Protein AF-H0EKW2-F1 (afdb_monomer_lite)

Foldseek 3Di:
DDFLQPRVQVLLVVLVVCLVVVPVCNVVSLQLNLLLLQQLLPQLQRNQCRDWDADSNRNHTHRDDPPRDSGADDLRSHQRRNVVSLVVVLVVCCPVNVVSSVSSCQRHQLLCLCQLLHDQVSVCVSNVGGHDHPDDPLNSLLLSSLVSLCVNCVVVVPPPSVCCSVPVSNPVRPPDPDD

Organism: Glarea lozoyensis (strain ATCC 74030 / MF5533) (NCBI:txid1104152)

pLDDT: mean 88.97, std 13.11, range [36.84, 98.38]

Sequence (179 aa):
MANIGLDCGPLAAAWLTAWERRTEGWENSRKLLVHLLEGIASLPHGIANNAALFNPKTGEMRVCPPPTPDHAISHLSMLFSFPEIFTELLDYAKDDHASSVEAFKRKAWFPYMKAYNGTREVQVQEYGFEWDFTFPPDATWRQSHSTLTAIVAAQEKSEERGKAAIWHNHNSSPNKIGE

InterPro domains:
  IPR045793 PcRGLX/YetA-like [PTHR40081] (2-169)
  IPR048331 PcRGLX/YetA-like, C-terminal alpha/alpha toroid domain [PF21346] (2-170)

Radius of gyration: 16.64 Å; chains: 1; bounding box: 41×40×47 Å

Structure (mmCIF, N/CA/C/O backbone):
data_AF-H0EKW2-F1
#
_entry.id   AF-H0EKW2-F1
#
loop_
_atom_site.group_PDB
_atom_site.id
_atom_site.type_symbol
_atom_site.label_atom_id
_atom_site.label_alt_id
_atom_site.label_comp_id
_ato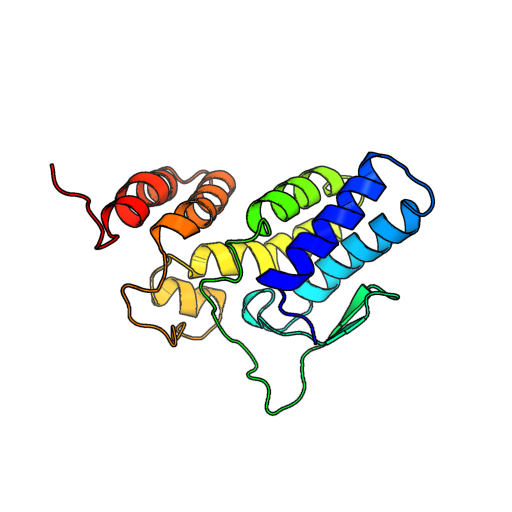m_site.label_asym_id
_atom_site.label_entity_id
_atom_site.label_seq_id
_atom_site.pdbx_PDB_ins_code
_atom_site.Cartn_x
_atom_site.Cartn_y
_atom_site.Cartn_z
_atom_site.occupancy
_atom_site.B_iso_or_equiv
_atom_site.auth_seq_id
_atom_site.auth_comp_id
_atom_site.auth_asym_id
_atom_site.auth_atom_id
_atom_site.pdbx_PDB_model_num
ATOM 1 N N . MET A 1 1 ? 9.014 -7.630 12.725 1.00 88.56 1 MET A N 1
ATOM 2 C CA . MET A 1 1 ? 9.202 -7.291 11.301 1.00 88.56 1 MET A CA 1
ATOM 3 C C . MET A 1 1 ? 8.009 -7.856 10.566 1.00 88.56 1 MET A C 1
ATOM 5 O O . MET A 1 1 ? 7.634 -8.973 10.889 1.00 88.56 1 MET A O 1
ATOM 9 N N . ALA A 1 2 ? 7.404 -7.076 9.682 1.00 91.69 2 ALA A N 1
ATOM 10 C CA . ALA A 1 2 ? 6.277 -7.487 8.859 1.00 91.69 2 ALA A CA 1
ATOM 11 C C . ALA A 1 2 ? 6.677 -7.374 7.386 1.00 91.69 2 ALA A C 1
ATOM 13 O O . ALA A 1 2 ? 7.357 -6.415 7.008 1.00 91.69 2 ALA A O 1
ATOM 14 N N . ASN A 1 3 ? 6.265 -8.342 6.577 1.00 93.56 3 ASN A N 1
ATOM 15 C CA . ASN A 1 3 ? 6.258 -8.226 5.133 1.00 93.56 3 ASN A CA 1
ATOM 16 C C . ASN A 1 3 ? 5.055 -7.370 4.714 1.00 93.56 3 ASN A C 1
ATOM 18 O O . ASN A 1 3 ? 3.915 -7.694 5.039 1.00 93.56 3 ASN A O 1
ATOM 22 N N . ILE A 1 4 ? 5.301 -6.280 3.990 1.00 93.62 4 ILE A N 1
ATOM 23 C CA . ILE A 1 4 ? 4.257 -5.315 3.629 1.00 93.62 4 ILE A CA 1
ATOM 24 C C . ILE A 1 4 ? 3.159 -5.993 2.806 1.00 93.62 4 ILE A C 1
ATOM 26 O O . ILE A 1 4 ? 1.983 -5.830 3.102 1.00 93.62 4 ILE A O 1
ATOM 30 N N . GLY A 1 5 ? 3.526 -6.787 1.806 1.00 88.88 5 GLY A N 1
ATOM 31 C CA . GLY A 1 5 ? 2.553 -7.451 0.946 1.00 88.88 5 GLY A CA 1
ATOM 32 C C . GLY A 1 5 ? 1.782 -8.569 1.646 1.00 88.88 5 GLY A C 1
ATOM 33 O O . GLY A 1 5 ? 0.554 -8.606 1.614 1.00 88.88 5 GLY A O 1
ATOM 34 N N . LEU A 1 6 ? 2.513 -9.473 2.299 1.00 90.31 6 LEU A N 1
ATOM 35 C CA . LEU A 1 6 ? 1.954 -10.704 2.864 1.00 90.31 6 LEU A CA 1
ATOM 36 C C . LEU A 1 6 ? 1.265 -10.505 4.213 1.00 90.31 6 LEU A C 1
ATOM 38 O O . LEU A 1 6 ? 0.243 -11.138 4.464 1.00 90.31 6 LEU A O 1
ATOM 42 N N . ASP A 1 7 ? 1.798 -9.635 5.072 1.00 92.69 7 ASP A N 1
ATOM 43 C CA . ASP A 1 7 ? 1.279 -9.476 6.431 1.00 92.69 7 ASP A CA 1
ATOM 44 C C . ASP A 1 7 ? 0.284 -8.313 6.521 1.00 92.69 7 ASP A C 1
ATOM 46 O O . ASP A 1 7 ? -0.727 -8.415 7.220 1.00 92.69 7 ASP A O 1
ATOM 50 N N . CYS A 1 8 ? 0.524 -7.200 5.813 1.00 93.44 8 CYS A N 1
ATOM 51 C CA . CYS A 1 8 ? -0.364 -6.039 5.920 1.00 93.44 8 CYS A CA 1
ATOM 52 C C . CYS A 1 8 ? -1.687 -6.219 5.163 1.00 93.44 8 CYS A C 1
ATOM 54 O O . CYS A 1 8 ? -2.672 -5.619 5.581 1.00 93.44 8 CYS A O 1
ATOM 56 N N . GLY A 1 9 ? -1.749 -7.053 4.118 1.00 93.25 9 GLY A N 1
ATOM 57 C CA . GLY A 1 9 ? -2.999 -7.376 3.411 1.00 93.25 9 GLY A CA 1
ATOM 58 C C . GLY A 1 9 ? -4.055 -8.003 4.335 1.00 93.25 9 GLY A C 1
ATOM 59 O O . GLY A 1 9 ? -5.118 -7.412 4.536 1.00 93.25 9 GLY A O 1
ATOM 60 N N . PRO A 1 10 ? -3.762 -9.148 4.981 1.00 92.94 10 PRO A N 1
ATOM 61 C CA . PRO A 1 10 ? -4.670 -9.778 5.942 1.00 92.94 10 PRO A CA 1
ATOM 62 C C . PRO A 1 10 ? -4.995 -8.905 7.163 1.00 92.94 10 PRO A C 1
ATOM 64 O O . PRO A 1 10 ? -6.138 -8.893 7.622 1.00 92.94 10 PRO A O 1
ATOM 67 N N . LEU A 1 11 ? -4.019 -8.146 7.683 1.00 94.56 11 LEU A N 1
ATOM 68 C CA . LEU A 1 11 ? -4.260 -7.199 8.779 1.00 94.56 11 LEU A CA 1
ATOM 69 C C . LEU A 1 11 ? -5.242 -6.100 8.365 1.00 94.56 11 LEU A C 1
ATOM 71 O O . LEU A 1 11 ? -6.187 -5.809 9.102 1.00 94.56 11 LEU A O 1
ATOM 75 N N . ALA A 1 12 ? -5.049 -5.528 7.174 1.00 96.06 12 ALA A N 1
ATOM 76 C CA . ALA A 1 12 ? -5.947 -4.522 6.636 1.00 96.06 12 ALA A CA 1
ATOM 77 C C . ALA A 1 12 ? -7.356 -5.090 6.433 1.00 96.06 12 ALA A C 1
ATOM 79 O O . ALA A 1 12 ? -8.325 -4.439 6.813 1.00 96.06 12 ALA A O 1
ATOM 80 N N . ALA A 1 13 ? -7.477 -6.326 5.940 1.00 96.50 13 ALA A N 1
ATOM 81 C CA . ALA A 1 13 ? -8.767 -6.982 5.737 1.00 96.50 13 ALA A CA 1
ATOM 82 C C . ALA A 1 13 ? -9.547 -7.125 7.052 1.00 96.50 13 ALA A C 1
ATOM 84 O O . ALA A 1 13 ? -10.732 -6.788 7.126 1.00 96.50 13 ALA A O 1
ATOM 85 N N . ALA A 1 14 ? -8.871 -7.578 8.113 1.00 96.06 14 ALA A N 1
ATOM 86 C CA . ALA A 1 14 ? -9.476 -7.743 9.430 1.00 96.06 14 ALA A CA 1
ATOM 87 C C . ALA A 1 14 ? -9.952 -6.404 10.015 1.00 96.06 14 ALA A C 1
ATOM 89 O O . ALA A 1 14 ? -11.080 -6.298 10.504 1.00 96.06 14 ALA A O 1
ATOM 90 N N . TRP A 1 15 ? -9.114 -5.366 9.944 1.00 97.38 15 TRP A N 1
ATOM 91 C CA . TRP A 1 15 ? -9.467 -4.045 10.462 1.00 97.38 15 TRP A CA 1
ATOM 92 C C . TRP A 1 15 ? -10.532 -3.337 9.628 1.00 97.38 15 TRP A C 1
ATOM 94 O O . TRP A 1 15 ? -11.373 -2.650 10.209 1.00 97.38 15 TRP A O 1
ATOM 104 N N . LEU A 1 16 ? -10.534 -3.522 8.305 1.00 98.00 16 LEU A N 1
ATOM 105 C CA . LEU A 1 16 ? -11.526 -2.920 7.413 1.00 98.00 16 LEU A CA 1
ATOM 106 C C . LEU A 1 16 ? -12.891 -3.546 7.675 1.00 98.00 16 LEU A C 1
ATOM 108 O O . LEU A 1 16 ? -13.851 -2.828 7.927 1.00 98.00 16 LEU A O 1
ATOM 112 N N . THR A 1 17 ? -12.939 -4.875 7.786 1.00 97.88 17 THR A N 1
ATOM 113 C CA . THR A 1 17 ? -14.158 -5.608 8.154 1.00 97.88 17 THR A CA 1
ATOM 114 C C . THR A 1 17 ? -14.727 -5.125 9.493 1.00 97.88 17 THR A C 1
ATOM 116 O O . THR A 1 17 ? -15.935 -4.916 9.626 1.00 97.88 17 THR A O 1
ATOM 119 N N . ALA A 1 18 ? -13.873 -4.942 10.508 1.00 98.12 18 ALA A N 1
ATOM 120 C CA . ALA A 1 18 ? -14.292 -4.425 11.812 1.00 98.12 18 ALA A CA 1
ATOM 121 C C . ALA A 1 18 ? -14.812 -2.984 11.712 1.00 98.12 18 ALA A C 1
ATOM 123 O O . ALA A 1 18 ? -15.832 -2.652 12.324 1.00 98.12 18 ALA A O 1
ATOM 124 N N . TRP A 1 19 ? -14.131 -2.143 10.923 1.00 98.19 19 TRP A N 1
ATOM 125 C CA . TRP A 1 19 ? -14.552 -0.777 10.648 1.00 98.19 19 TRP A CA 1
ATOM 126 C C . TRP A 1 19 ? -15.932 -0.767 9.993 1.00 98.19 19 TRP A C 1
ATOM 128 O O . TRP A 1 19 ? -16.861 -0.220 10.582 1.00 98.19 19 TRP A O 1
ATOM 138 N N . GLU A 1 20 ? -16.116 -1.425 8.854 1.00 98.00 20 GLU A N 1
ATOM 139 C CA . GLU A 1 20 ? -17.381 -1.488 8.113 1.00 98.00 20 GLU A CA 1
ATOM 140 C C . GLU A 1 20 ? -18.548 -1.989 8.963 1.00 98.00 20 GLU A C 1
ATOM 142 O O . GLU A 1 20 ? -19.609 -1.366 8.999 1.00 98.00 20 GLU A O 1
ATOM 147 N N . ARG A 1 21 ? -18.338 -3.079 9.711 1.00 98.19 21 ARG A N 1
ATOM 148 C CA . ARG A 1 21 ? -19.371 -3.693 10.560 1.00 98.19 21 ARG A CA 1
ATOM 149 C C . ARG A 1 21 ? -19.613 -2.951 11.872 1.00 98.19 21 ARG A C 1
ATOM 151 O O . ARG A 1 21 ? -20.515 -3.339 12.613 1.00 98.19 21 ARG A O 1
ATOM 158 N N . ARG A 1 22 ? -18.808 -1.927 12.175 1.00 97.69 22 ARG A N 1
ATOM 159 C CA . ARG A 1 22 ? -18.867 -1.142 13.416 1.00 97.69 22 ARG A CA 1
ATOM 160 C C . ARG A 1 22 ? -18.868 -2.035 14.667 1.00 97.69 22 ARG A C 1
ATOM 162 O O . ARG A 1 22 ? -19.596 -1.782 15.625 1.00 97.69 22 ARG A O 1
ATOM 169 N N . THR A 1 23 ? -18.060 -3.098 14.656 1.00 96.88 23 THR A N 1
ATOM 170 C CA . THR A 1 23 ? -17.923 -4.014 15.803 1.00 96.88 23 THR A CA 1
ATOM 171 C C . THR A 1 23 ? -17.261 -3.318 16.990 1.00 96.88 23 THR A C 1
ATOM 173 O O . THR A 1 23 ? -16.654 -2.260 16.843 1.00 96.88 23 THR A O 1
ATOM 176 N N . GLU A 1 24 ? -17.307 -3.908 18.183 1.00 97.56 24 GLU A N 1
ATOM 177 C CA . GLU A 1 24 ? -16.554 -3.373 19.323 1.00 97.56 24 GLU A CA 1
ATOM 178 C C . GLU A 1 24 ? -15.071 -3.142 18.951 1.00 97.56 24 GLU A C 1
ATOM 180 O O . GLU A 1 24 ? -14.435 -3.989 18.323 1.00 97.56 24 GLU A O 1
ATOM 185 N N . GLY A 1 25 ? -14.541 -1.953 19.263 1.00 96.50 25 GLY A N 1
ATOM 186 C CA . GLY A 1 25 ? -13.172 -1.557 18.904 1.00 96.50 25 GLY A CA 1
ATOM 187 C C . GLY A 1 25 ? -12.959 -1.109 17.447 1.00 96.50 25 GLY A C 1
ATOM 188 O O . GLY A 1 25 ? -11.809 -0.907 17.038 1.00 96.50 25 GLY A O 1
ATOM 189 N N . TRP A 1 26 ? -14.020 -0.915 16.654 1.00 97.94 26 TRP A N 1
ATOM 190 C CA . TRP A 1 26 ? -13.911 -0.498 15.248 1.00 97.94 26 TRP A CA 1
ATOM 191 C C . TRP A 1 26 ? -13.171 0.835 15.058 1.00 97.94 26 TRP A C 1
ATOM 193 O O . TRP A 1 26 ? -12.422 0.985 14.095 1.00 97.94 26 TRP A O 1
ATOM 203 N N . GLU A 1 27 ? -13.312 1.791 15.981 1.00 98.06 27 GLU A N 1
ATOM 204 C CA . GLU A 1 27 ? -12.629 3.091 15.894 1.00 98.06 27 GLU A CA 1
ATOM 205 C C . GLU A 1 27 ? -11.108 2.946 15.975 1.00 98.06 27 GLU A C 1
ATOM 207 O O . GLU A 1 27 ? -10.371 3.638 15.269 1.00 98.06 27 GLU A O 1
ATOM 212 N N . ASN A 1 28 ? -10.641 2.013 16.810 1.00 97.69 28 ASN A N 1
ATOM 213 C CA . ASN A 1 28 ? -9.229 1.674 16.897 1.00 97.69 28 ASN A CA 1
ATOM 214 C C . ASN A 1 28 ? -8.762 0.959 15.623 1.00 97.69 28 ASN A C 1
ATOM 216 O O . ASN A 1 28 ? -7.693 1.273 15.114 1.00 97.69 28 ASN A O 1
ATOM 220 N N . SER A 1 29 ? -9.581 0.062 15.065 1.00 97.88 29 SER A N 1
ATOM 221 C CA . SER A 1 29 ? -9.279 -0.616 13.793 1.00 97.88 29 SER A CA 1
ATOM 222 C C . SER A 1 29 ? -9.143 0.379 12.634 1.00 97.88 29 SER A C 1
ATOM 224 O O . SER A 1 29 ? -8.148 0.345 11.913 1.00 97.88 29 SER A O 1
ATOM 226 N N . ARG A 1 30 ? -10.066 1.346 12.522 1.00 97.81 30 ARG A N 1
ATOM 227 C CA . ARG A 1 30 ? -9.960 2.474 11.581 1.00 97.81 30 ARG A CA 1
ATOM 228 C C . ARG A 1 30 ? -8.658 3.245 11.780 1.00 97.81 30 ARG A C 1
ATOM 230 O O . ARG A 1 30 ? -7.946 3.511 10.820 1.00 97.81 30 ARG A O 1
ATOM 237 N N . LYS A 1 31 ? -8.340 3.617 13.024 1.00 97.94 31 LYS A N 1
ATOM 238 C CA . LYS A 1 31 ? -7.114 4.366 13.334 1.00 97.94 31 LYS A CA 1
ATOM 239 C C . LYS A 1 31 ? -5.863 3.601 12.888 1.00 97.94 31 LYS A C 1
ATOM 241 O O . LYS A 1 31 ? -4.985 4.192 12.268 1.00 97.94 31 LYS A O 1
ATOM 246 N N . LEU A 1 32 ? -5.795 2.300 13.173 1.00 98.00 32 LEU A N 1
ATOM 247 C CA . LEU A 1 32 ? -4.678 1.445 12.768 1.00 98.00 32 LEU A CA 1
ATOM 248 C C . LEU A 1 32 ? -4.562 1.325 11.243 1.00 98.00 32 LEU A C 1
ATOM 250 O O . LEU A 1 32 ? -3.448 1.364 10.730 1.00 98.00 32 LEU A O 1
ATOM 254 N N . LEU A 1 33 ? -5.682 1.249 10.519 1.00 97.31 33 LEU A N 1
ATOM 255 C CA . LEU A 1 33 ? -5.696 1.264 9.053 1.00 97.31 33 LEU A CA 1
ATOM 256 C C . LEU A 1 33 ? -5.160 2.565 8.462 1.00 97.31 33 LEU A C 1
ATOM 258 O O . LEU A 1 33 ? -4.333 2.534 7.556 1.00 97.31 33 LEU A O 1
ATOM 262 N N . VAL A 1 34 ? -5.604 3.711 8.977 1.00 97.88 34 VAL A N 1
ATOM 263 C CA . VAL A 1 34 ? -5.127 5.014 8.494 1.00 97.88 34 VAL A CA 1
ATOM 264 C C . VAL A 1 34 ? -3.632 5.170 8.780 1.00 97.88 34 VAL A C 1
ATOM 266 O O . VAL A 1 34 ? -2.875 5.538 7.885 1.00 97.88 34 VAL A O 1
ATOM 269 N N . HIS A 1 35 ? -3.179 4.785 9.977 1.00 97.81 35 HIS A N 1
ATOM 270 C CA . HIS A 1 35 ? -1.751 4.762 10.305 1.00 97.81 35 HIS A CA 1
ATOM 271 C C . HIS A 1 35 ? -0.956 3.791 9.424 1.00 97.81 35 HIS A C 1
ATOM 273 O O . HIS A 1 35 ? 0.192 4.073 9.099 1.00 97.81 35 HIS A O 1
ATOM 279 N N . LEU A 1 36 ? -1.542 2.663 9.014 1.00 97.44 36 LEU A N 1
ATOM 280 C CA . LEU A 1 36 ? -0.903 1.728 8.092 1.00 97.44 36 LEU A CA 1
ATOM 281 C C . LEU A 1 36 ? -0.672 2.378 6.719 1.00 97.44 36 LEU A C 1
ATOM 283 O O . LEU A 1 36 ? 0.430 2.273 6.181 1.00 97.44 36 LEU A O 1
ATOM 287 N N . LEU A 1 37 ? -1.667 3.095 6.180 1.00 98.12 37 LEU A N 1
ATOM 288 C CA . LEU A 1 37 ? -1.526 3.851 4.929 1.00 98.12 37 LEU A CA 1
ATOM 289 C C . LEU A 1 37 ? -0.422 4.910 5.038 1.00 98.12 37 LEU A C 1
ATOM 291 O O . LEU A 1 37 ? 0.461 4.986 4.183 1.00 98.12 37 LEU A O 1
ATOM 295 N N . GLU A 1 38 ? -0.442 5.703 6.107 1.00 98.06 38 GLU A N 1
ATOM 296 C CA . GLU A 1 38 ? 0.546 6.758 6.357 1.00 98.06 38 GLU A CA 1
ATOM 297 C C . GLU A 1 38 ? 1.951 6.189 6.569 1.00 98.06 38 GLU A C 1
ATOM 299 O O . GLU A 1 38 ? 2.925 6.705 6.021 1.00 98.06 38 GLU A O 1
ATOM 304 N N . GLY A 1 39 ? 2.044 5.091 7.317 1.00 97.69 39 GLY A N 1
ATOM 305 C CA . GLY A 1 39 ? 3.271 4.367 7.598 1.00 97.69 39 GLY A CA 1
ATOM 306 C C . GLY A 1 39 ? 3.923 3.855 6.323 1.00 97.69 39 GLY A C 1
ATOM 307 O O . GLY A 1 39 ? 5.077 4.195 6.064 1.00 97.69 39 GLY A O 1
ATOM 308 N N . ILE A 1 40 ? 3.178 3.134 5.477 1.00 97.50 40 ILE A N 1
ATOM 309 C CA . ILE A 1 40 ? 3.698 2.651 4.189 1.00 97.50 40 ILE A CA 1
ATOM 310 C C . ILE A 1 40 ? 4.090 3.841 3.299 1.00 97.50 40 ILE A C 1
ATOM 312 O O . ILE A 1 40 ? 5.162 3.829 2.705 1.00 97.50 40 ILE A O 1
ATOM 316 N N . ALA A 1 41 ? 3.284 4.906 3.249 1.00 97.69 41 ALA A N 1
ATOM 317 C CA . ALA A 1 41 ? 3.587 6.110 2.468 1.00 97.69 41 ALA A CA 1
ATOM 318 C C . ALA A 1 41 ? 4.812 6.900 2.975 1.00 97.69 41 ALA A C 1
ATOM 320 O O . ALA A 1 41 ? 5.327 7.762 2.256 1.00 97.69 41 ALA A O 1
ATOM 321 N N . SER A 1 42 ? 5.250 6.660 4.214 1.00 97.31 42 SER A N 1
ATOM 322 C CA . SER A 1 42 ? 6.431 7.293 4.811 1.00 97.31 42 SER A CA 1
ATOM 323 C C . SER A 1 42 ? 7.734 6.541 4.531 1.00 97.31 42 SER A C 1
ATOM 325 O O . SER A 1 42 ? 8.810 7.115 4.708 1.00 97.31 42 SER A O 1
ATOM 327 N N . LEU A 1 43 ? 7.654 5.282 4.088 1.00 97.06 43 LEU A N 1
ATOM 328 C CA . LEU A 1 43 ? 8.832 4.483 3.770 1.00 97.06 43 LEU A CA 1
ATOM 329 C C . LEU A 1 43 ? 9.538 5.016 2.506 1.00 97.06 43 LEU A C 1
ATOM 331 O O . LEU A 1 43 ? 8.854 5.451 1.576 1.00 97.06 43 LEU A O 1
ATOM 335 N N . PRO A 1 44 ? 10.883 4.942 2.420 1.00 95.50 44 PRO A N 1
ATOM 336 C CA . PRO A 1 44 ? 11.649 5.482 1.288 1.00 95.50 44 PRO A CA 1
ATOM 337 C C . PRO A 1 44 ? 11.221 4.970 -0.095 1.00 95.50 44 PRO A C 1
ATOM 339 O O . PRO A 1 44 ? 11.282 5.709 -1.074 1.00 95.50 44 PRO A O 1
ATOM 342 N N . HIS A 1 45 ? 10.770 3.719 -0.172 1.00 95.44 45 HIS A N 1
ATOM 343 C CA . HIS A 1 45 ? 10.330 3.037 -1.389 1.00 95.44 45 HIS A CA 1
ATOM 34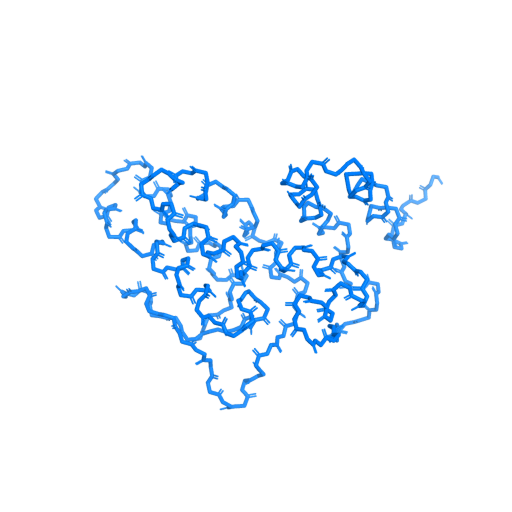4 C C . HIS A 1 45 ? 8.891 2.506 -1.256 1.00 95.44 45 HIS A C 1
ATOM 346 O O . HIS A 1 45 ? 8.461 1.643 -2.025 1.00 95.44 45 HIS A O 1
ATOM 352 N N . GLY A 1 46 ? 8.124 3.004 -0.280 1.00 95.69 46 GLY A N 1
ATOM 353 C CA . GLY A 1 46 ? 6.749 2.577 -0.038 1.00 95.69 46 GLY A CA 1
ATOM 354 C C . GLY A 1 46 ? 6.621 1.058 0.101 1.00 95.69 46 GLY A C 1
ATOM 355 O O . GLY A 1 46 ? 7.271 0.427 0.931 1.00 95.69 46 GLY A O 1
ATOM 356 N N . ILE A 1 47 ? 5.802 0.454 -0.760 1.00 95.44 47 ILE A N 1
ATOM 357 C CA . ILE A 1 47 ? 5.604 -1.001 -0.817 1.00 95.44 47 ILE A CA 1
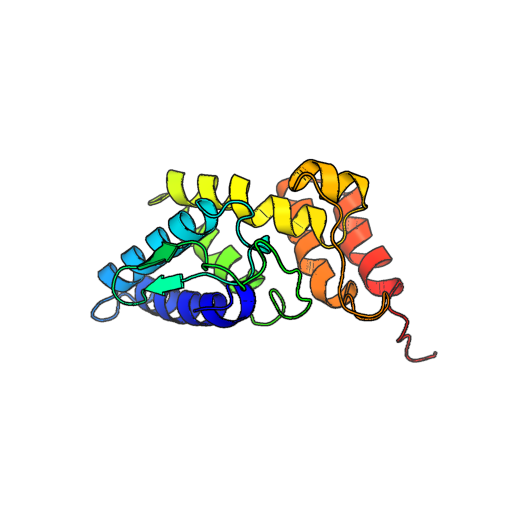ATOM 358 C C . ILE A 1 47 ? 6.899 -1.745 -1.191 1.00 95.44 47 ILE A C 1
ATOM 360 O O . ILE A 1 47 ? 7.137 -2.844 -0.691 1.00 95.44 47 ILE A O 1
ATOM 364 N N . ALA A 1 48 ? 7.763 -1.159 -2.029 1.00 94.19 48 ALA A N 1
ATOM 365 C CA . ALA A 1 48 ? 8.985 -1.809 -2.509 1.00 94.19 48 ALA A CA 1
ATOM 366 C C . ALA A 1 48 ? 10.049 -1.999 -1.415 1.00 94.19 48 ALA A C 1
ATOM 368 O O . ALA A 1 48 ? 10.956 -2.811 -1.597 1.00 94.19 48 ALA A O 1
ATOM 369 N N . ASN A 1 49 ? 9.910 -1.344 -0.251 1.00 94.00 49 ASN A N 1
ATOM 370 C CA . ASN A 1 49 ? 10.694 -1.697 0.937 1.00 94.00 49 ASN A CA 1
ATOM 371 C C . ASN A 1 49 ? 10.501 -3.168 1.331 1.00 94.00 49 ASN A C 1
ATOM 373 O O . ASN A 1 49 ? 11.436 -3.781 1.834 1.00 94.00 49 ASN A O 1
ATOM 377 N N . ASN A 1 50 ? 9.312 -3.735 1.070 1.00 93.12 50 ASN A N 1
ATOM 378 C CA . ASN A 1 50 ? 8.891 -5.123 1.300 1.00 93.12 50 ASN A CA 1
ATOM 379 C C . ASN A 1 50 ? 8.910 -5.609 2.753 1.00 93.12 50 ASN A C 1
ATOM 381 O O . ASN A 1 50 ? 7.999 -6.330 3.145 1.00 93.12 50 ASN A O 1
ATOM 385 N N . ALA A 1 51 ? 9.873 -5.192 3.565 1.00 93.88 51 ALA A N 1
ATOM 386 C CA . ALA A 1 51 ? 9.924 -5.418 4.996 1.00 93.88 51 ALA A CA 1
ATOM 387 C C . ALA A 1 51 ? 9.889 -4.083 5.748 1.00 93.88 51 ALA A C 1
ATOM 389 O O . ALA A 1 51 ? 10.548 -3.114 5.371 1.00 93.88 51 ALA A O 1
ATOM 390 N N . ALA A 1 52 ? 9.136 -4.050 6.845 1.00 96.25 52 ALA A N 1
ATOM 391 C CA . ALA A 1 52 ? 9.116 -2.925 7.768 1.00 96.25 52 ALA A CA 1
ATOM 392 C C . ALA A 1 52 ? 9.020 -3.399 9.225 1.00 96.25 52 ALA A C 1
ATOM 394 O O . ALA A 1 52 ? 8.510 -4.480 9.546 1.00 96.25 52 ALA A O 1
ATOM 395 N N . LEU A 1 53 ? 9.499 -2.573 10.151 1.00 96.69 53 LEU A N 1
ATOM 396 C CA . LEU A 1 53 ? 9.171 -2.716 11.562 1.00 96.69 53 LEU A CA 1
ATOM 397 C C . LEU A 1 53 ? 7.786 -2.119 11.783 1.00 96.69 53 LEU A C 1
ATOM 399 O O . LEU A 1 53 ? 7.618 -0.906 11.729 1.00 96.69 53 LEU A O 1
ATOM 403 N N . PHE A 1 54 ? 6.807 -2.983 12.029 1.00 96.25 54 PHE A N 1
ATOM 404 C CA . PHE A 1 54 ? 5.426 -2.591 12.261 1.00 96.25 54 PHE A CA 1
ATOM 405 C C . PHE A 1 54 ? 5.000 -2.918 13.693 1.00 96.25 54 PHE A C 1
ATOM 407 O O . PHE A 1 54 ? 5.189 -4.044 14.162 1.00 96.25 54 PHE A O 1
ATOM 414 N N . ASN A 1 55 ? 4.427 -1.935 14.386 1.00 95.19 55 ASN A N 1
ATOM 415 C CA . ASN A 1 55 ? 3.832 -2.111 15.704 1.00 95.19 55 ASN A CA 1
ATOM 416 C C . ASN A 1 55 ? 2.302 -2.220 15.571 1.00 95.19 55 ASN A C 1
ATOM 418 O O . ASN A 1 55 ? 1.633 -1.198 15.419 1.00 95.19 55 ASN A O 1
ATOM 422 N N . PRO A 1 56 ? 1.710 -3.422 15.701 1.00 89.69 56 PRO A N 1
ATOM 423 C CA . PRO A 1 56 ? 0.277 -3.623 15.480 1.00 89.69 56 PRO A CA 1
ATOM 424 C C . PRO A 1 56 ? -0.610 -2.994 16.562 1.00 89.69 56 PRO A C 1
ATOM 426 O O . PRO A 1 56 ? -1.818 -2.897 16.376 1.00 89.69 56 PRO A O 1
ATOM 429 N N . LYS A 1 57 ? -0.041 -2.566 17.700 1.00 91.19 57 LYS A N 1
ATOM 430 C CA . LYS A 1 57 ? -0.798 -1.875 18.755 1.00 91.19 57 LYS A CA 1
ATOM 431 C C . LYS A 1 57 ? -0.943 -0.382 18.483 1.00 91.19 57 LYS A C 1
ATOM 433 O O . LYS A 1 57 ? -1.940 0.207 18.883 1.00 91.19 57 LYS A O 1
ATOM 438 N N . THR A 1 58 ? 0.058 0.237 17.858 1.00 93.06 58 THR A N 1
ATOM 439 C CA . THR A 1 58 ? 0.089 1.691 17.622 1.00 93.06 58 THR A CA 1
ATOM 440 C C . THR A 1 58 ? -0.130 2.066 16.157 1.00 93.06 58 THR A C 1
ATOM 442 O O . THR A 1 58 ? -0.490 3.208 15.874 1.00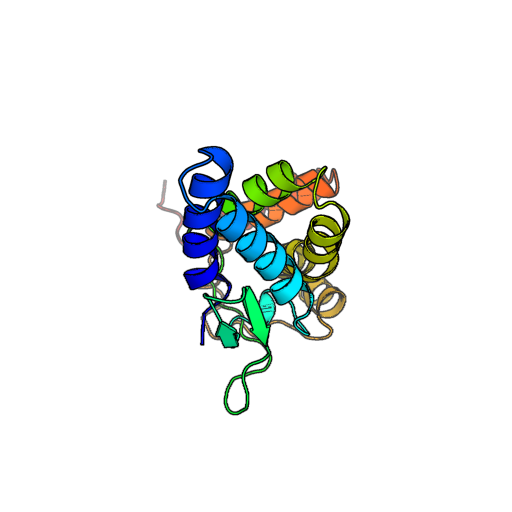 93.06 58 THR A O 1
ATOM 445 N N . GLY A 1 59 ? 0.075 1.127 15.232 1.00 92.56 59 GLY A N 1
ATOM 446 C CA . GLY A 1 59 ? 0.106 1.372 13.790 1.00 92.56 59 GLY A CA 1
ATOM 447 C C . GLY A 1 59 ? 1.424 1.989 13.314 1.00 92.56 59 GLY A C 1
ATOM 448 O O . GLY A 1 59 ? 1.554 2.325 12.144 1.00 92.56 59 GLY A O 1
ATOM 449 N N . GLU A 1 60 ? 2.404 2.155 14.205 1.00 95.06 60 GLU A N 1
ATOM 450 C CA . GLU A 1 60 ? 3.683 2.759 13.851 1.00 95.06 60 GLU A CA 1
ATOM 451 C C . GLU A 1 60 ? 4.475 1.850 12.907 1.00 95.06 60 GLU A C 1
ATOM 453 O O . GLU A 1 60 ? 4.657 0.659 13.179 1.00 95.06 60 GLU A O 1
ATOM 458 N N . MET A 1 61 ? 4.984 2.439 11.826 1.00 96.44 61 MET A N 1
ATOM 459 C CA . MET A 1 61 ? 5.817 1.767 10.840 1.00 96.44 61 MET A CA 1
ATOM 460 C C . MET A 1 61 ? 7.169 2.469 10.719 1.00 96.44 61 MET A C 1
ATOM 462 O O . MET A 1 61 ? 7.242 3.695 10.667 1.00 96.44 61 MET A O 1
ATOM 466 N N . ARG A 1 62 ? 8.249 1.687 10.687 1.00 96.44 62 ARG A N 1
ATOM 467 C CA . ARG A 1 62 ? 9.624 2.171 10.517 1.00 96.44 62 ARG A CA 1
ATOM 468 C C . ARG A 1 62 ? 10.392 1.271 9.557 1.00 96.44 62 ARG A C 1
ATOM 470 O O . ARG A 1 62 ? 10.072 0.091 9.412 1.00 96.44 62 ARG A O 1
ATOM 477 N N . VAL A 1 63 ? 11.444 1.817 8.957 1.00 96.62 63 VAL A N 1
ATOM 478 C CA . VAL A 1 63 ? 12.402 1.037 8.162 1.00 96.62 63 VAL A CA 1
ATOM 479 C C . VAL A 1 63 ? 13.085 -0.027 9.026 1.00 96.62 63 VAL A C 1
ATOM 481 O O . VAL A 1 63 ? 13.301 0.165 10.227 1.00 96.62 63 VAL A O 1
ATOM 484 N N . CYS A 1 64 ? 13.409 -1.168 8.424 1.00 95.06 64 CYS A N 1
ATOM 485 C CA . CYS A 1 64 ? 14.204 -2.193 9.088 1.00 95.06 64 CYS A CA 1
ATOM 486 C C . CYS A 1 64 ? 15.680 -1.770 9.152 1.00 95.06 64 CYS A C 1
ATOM 488 O O . CYS A 1 64 ? 16.186 -1.201 8.188 1.00 95.06 64 CYS A O 1
ATOM 490 N N . PRO A 1 65 ? 16.393 -2.043 10.259 1.00 92.94 65 PRO A N 1
ATOM 491 C CA . PRO A 1 65 ? 17.829 -1.814 10.312 1.00 92.94 65 PRO A CA 1
ATOM 492 C C . PRO A 1 65 ? 18.587 -2.851 9.459 1.00 92.94 65 PRO A C 1
ATOM 494 O O . PRO A 1 65 ? 18.056 -3.940 9.178 1.00 92.94 65 PRO A O 1
ATOM 497 N N . PRO A 1 66 ? 19.858 -2.567 9.113 1.00 91.06 66 PRO A N 1
ATOM 498 C CA . PRO A 1 66 ? 20.762 -3.558 8.537 1.00 91.06 66 PRO A CA 1
ATOM 499 C C . PRO A 1 66 ? 20.806 -4.843 9.388 1.00 91.06 66 PRO A C 1
ATOM 501 O O . PRO A 1 66 ? 20.717 -4.758 10.617 1.00 91.06 66 PRO A O 1
ATOM 504 N N . PRO A 1 67 ? 20.940 -6.037 8.780 1.00 92.19 67 PRO A N 1
ATOM 505 C CA . PRO A 1 67 ? 21.306 -6.300 7.383 1.00 92.19 67 PRO A CA 1
ATOM 506 C C . PRO A 1 67 ? 20.112 -6.391 6.412 1.00 92.19 67 PRO A C 1
ATOM 508 O O . PRO A 1 67 ? 20.267 -6.906 5.308 1.00 92.19 67 PRO A O 1
ATOM 511 N N . THR A 1 68 ? 18.918 -5.950 6.817 1.00 91.56 68 THR A N 1
ATOM 512 C CA . THR A 1 68 ? 17.736 -5.981 5.941 1.00 91.56 68 THR A CA 1
ATOM 513 C C . THR A 1 68 ? 17.963 -5.073 4.727 1.00 91.56 68 THR A C 1
ATOM 515 O O . THR A 1 68 ? 18.371 -3.930 4.935 1.00 91.56 68 THR A O 1
ATOM 518 N N . PRO A 1 69 ? 17.711 -5.536 3.488 1.00 90.25 69 PRO A N 1
ATOM 519 C CA . PRO A 1 69 ? 17.796 -4.683 2.306 1.00 90.25 69 PRO A CA 1
ATOM 520 C C . PRO A 1 69 ? 16.825 -3.502 2.386 1.00 90.25 69 PRO A C 1
ATOM 522 O O . PRO A 1 69 ? 15.710 -3.652 2.887 1.00 90.25 69 PRO A O 1
ATOM 525 N N . ASP A 1 70 ? 17.218 -2.355 1.830 1.00 90.31 70 ASP A N 1
ATOM 526 C CA . ASP A 1 70 ? 16.360 -1.163 1.786 1.00 90.31 70 ASP A CA 1
ATOM 527 C C . ASP A 1 70 ? 15.108 -1.382 0.920 1.00 90.31 70 ASP A C 1
ATOM 529 O O . ASP A 1 70 ? 14.053 -0.807 1.191 1.00 90.31 70 ASP A O 1
ATOM 533 N N . HIS A 1 71 ? 15.213 -2.237 -0.101 1.00 90.69 71 HIS A N 1
ATOM 534 C CA . HIS A 1 71 ? 14.121 -2.680 -0.961 1.00 90.69 71 HIS A CA 1
ATOM 535 C C . HIS A 1 71 ? 14.301 -4.152 -1.347 1.00 90.69 71 HIS A C 1
ATOM 537 O O . HIS A 1 71 ? 15.422 -4.652 -1.440 1.00 90.69 71 HIS A O 1
ATOM 543 N N . ALA A 1 72 ? 13.194 -4.850 -1.591 1.00 88.81 72 ALA A N 1
ATOM 544 C CA . ALA A 1 72 ? 13.219 -6.221 -2.093 1.00 88.81 72 ALA A CA 1
ATOM 545 C C . ALA A 1 72 ? 11.921 -6.531 -2.839 1.00 88.81 72 ALA A C 1
ATOM 547 O O . ALA A 1 72 ? 10.852 -6.593 -2.241 1.00 88.81 72 ALA A O 1
ATOM 548 N N . ILE A 1 73 ? 11.989 -6.756 -4.148 1.00 87.38 73 ILE A N 1
ATOM 549 C CA . ILE A 1 73 ? 10.786 -7.056 -4.926 1.00 87.38 73 ILE A CA 1
ATOM 550 C C . ILE A 1 73 ? 10.504 -8.554 -4.856 1.00 87.38 73 ILE A C 1
ATOM 552 O O . ILE A 1 73 ? 11.319 -9.375 -5.270 1.00 87.38 73 ILE A O 1
ATOM 556 N N . SER A 1 74 ? 9.334 -8.910 -4.331 1.00 83.94 74 SER A N 1
ATOM 557 C CA . SER A 1 74 ? 8.868 -10.293 -4.250 1.00 83.94 74 SER A CA 1
ATOM 558 C C . SER A 1 74 ? 7.582 -10.462 -5.046 1.00 83.94 74 SER A C 1
ATOM 560 O O . SER A 1 74 ? 6.638 -9.689 -4.884 1.00 83.94 74 SER A O 1
ATOM 562 N N . HIS A 1 75 ? 7.533 -11.518 -5.860 1.00 76.75 75 HIS A N 1
ATOM 563 C CA . HIS A 1 75 ? 6.350 -11.886 -6.637 1.00 76.75 75 HIS A CA 1
ATOM 564 C C . HIS A 1 75 ? 5.169 -12.312 -5.754 1.00 76.75 75 HIS A C 1
ATOM 566 O O . HIS A 1 75 ? 4.040 -12.352 -6.219 1.00 76.75 75 HIS A O 1
ATOM 572 N N . LEU A 1 76 ? 5.392 -12.618 -4.473 1.00 85.00 76 LEU A N 1
ATOM 573 C CA . LEU A 1 76 ? 4.315 -12.986 -3.551 1.00 85.00 76 LEU A CA 1
ATOM 574 C C . LEU A 1 76 ? 3.631 -11.768 -2.915 1.00 85.00 76 LEU A C 1
ATOM 576 O O . LEU A 1 76 ? 2.511 -11.892 -2.425 1.00 85.00 76 LEU A O 1
ATOM 580 N N . SER A 1 77 ? 4.261 -10.589 -2.936 1.00 76.06 77 SER A N 1
ATOM 581 C CA . SER A 1 77 ? 3.820 -9.423 -2.155 1.00 76.06 77 SER A CA 1
ATOM 582 C C . SER A 1 77 ? 2.493 -8.807 -2.619 1.00 76.06 77 SER A C 1
ATOM 584 O O . SER A 1 77 ? 1.958 -7.950 -1.926 1.00 76.06 77 SER A O 1
ATOM 586 N N . MET A 1 78 ? 1.934 -9.234 -3.754 1.00 86.81 78 MET A N 1
ATOM 587 C CA . MET A 1 78 ? 0.658 -8.722 -4.276 1.00 86.81 78 MET A CA 1
ATOM 588 C C . MET A 1 78 ? -0.374 -9.803 -4.587 1.00 86.81 78 MET A C 1
ATOM 590 O O . MET A 1 78 ? -1.408 -9.503 -5.171 1.00 86.81 78 MET A O 1
ATOM 594 N N . LEU A 1 79 ? -0.121 -11.055 -4.204 1.00 86.69 79 LEU A N 1
ATOM 595 C CA . LEU A 1 79 ? -0.979 -12.182 -4.590 1.00 86.69 79 LEU A CA 1
ATOM 596 C C . LEU A 1 79 ? -1.925 -12.659 -3.488 1.00 86.69 79 LEU A C 1
ATOM 598 O O . LEU A 1 79 ? -2.776 -13.507 -3.738 1.00 86.69 79 LEU A O 1
ATOM 602 N N . PHE A 1 80 ? -1.789 -12.123 -2.276 1.00 86.31 80 PHE A N 1
ATOM 603 C CA . PHE A 1 80 ? -2.580 -12.525 -1.113 1.00 86.31 80 PHE A CA 1
ATOM 604 C C . PHE A 1 80 ? -3.473 -11.376 -0.646 1.00 86.31 80 PHE A C 1
ATOM 606 O O . PHE A 1 80 ? -3.288 -10.812 0.431 1.00 86.31 80 PHE A O 1
ATOM 613 N N . SER A 1 81 ? -4.433 -11.018 -1.501 1.00 82.44 81 SER A N 1
ATOM 614 C CA . SER A 1 81 ? -5.511 -10.055 -1.233 1.00 82.44 81 SER A CA 1
ATOM 615 C C . SER A 1 81 ? -5.093 -8.593 -1.021 1.00 82.44 81 SER A C 1
ATOM 617 O O . SER A 1 81 ? -5.952 -7.746 -0.784 1.00 82.44 81 SER A O 1
ATOM 619 N N . PHE A 1 82 ? -3.797 -8.262 -1.069 1.00 92.94 82 PHE A N 1
ATOM 620 C CA . PHE A 1 82 ? -3.325 -6.887 -0.887 1.00 92.94 82 PHE A CA 1
ATOM 621 C C . PHE A 1 82 ? -3.958 -5.915 -1.901 1.00 92.94 82 PHE A C 1
ATOM 623 O O . PHE A 1 82 ? -4.539 -4.923 -1.455 1.00 92.94 82 PHE A O 1
ATOM 630 N N . PRO A 1 83 ? -3.911 -6.155 -3.232 1.00 93.69 83 PRO A N 1
ATOM 631 C CA . PRO A 1 83 ? -4.491 -5.217 -4.184 1.00 93.69 83 PRO A CA 1
ATOM 632 C C . PRO A 1 83 ? -6.012 -5.060 -4.030 1.00 93.69 83 PRO A C 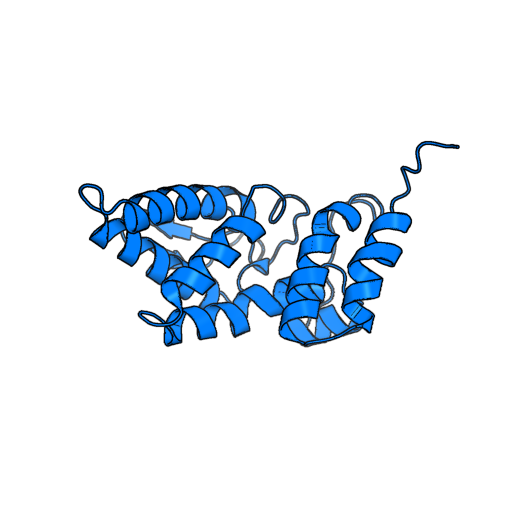1
ATOM 634 O O . PRO A 1 83 ? -6.527 -3.951 -4.162 1.00 93.69 83 PRO A O 1
ATOM 637 N N . GLU A 1 84 ? -6.728 -6.134 -3.709 1.00 93.81 84 GLU A N 1
ATOM 638 C CA . GLU A 1 84 ? -8.180 -6.136 -3.517 1.00 93.81 84 GLU A CA 1
ATOM 639 C C . GLU A 1 84 ? -8.574 -5.312 -2.284 1.00 93.81 84 GLU A C 1
ATOM 641 O O . GLU A 1 84 ? -9.295 -4.320 -2.396 1.00 93.81 84 GLU A O 1
ATOM 646 N N . ILE A 1 85 ? -8.019 -5.655 -1.119 1.00 96.44 85 ILE A N 1
ATOM 647 C CA . ILE A 1 85 ? -8.367 -5.029 0.163 1.00 96.44 85 ILE A CA 1
ATOM 648 C C . ILE A 1 85 ? -7.959 -3.560 0.199 1.00 96.44 85 ILE A C 1
ATOM 650 O O . ILE A 1 85 ? -8.698 -2.721 0.710 1.00 96.44 85 ILE A O 1
ATOM 654 N N . PHE A 1 86 ? -6.790 -3.217 -0.347 1.00 97.00 86 PHE A N 1
ATOM 655 C CA . PHE A 1 86 ? -6.373 -1.820 -0.390 1.00 97.00 86 PHE A CA 1
ATOM 656 C C . PHE A 1 86 ? -7.180 -1.017 -1.414 1.00 97.00 86 PHE A C 1
ATOM 658 O O . PHE A 1 86 ? -7.403 0.164 -1.183 1.00 97.00 86 PHE A O 1
ATOM 665 N N . THR A 1 87 ? -7.687 -1.619 -2.495 1.00 96.31 87 THR A N 1
ATOM 666 C CA . THR A 1 87 ? -8.617 -0.912 -3.396 1.00 96.31 87 THR A CA 1
ATOM 667 C C . THR A 1 87 ? -9.907 -0.539 -2.664 1.00 96.31 87 THR A C 1
ATOM 669 O O . THR A 1 87 ? -10.315 0.622 -2.718 1.00 96.31 87 THR A O 1
ATOM 672 N N . GLU A 1 88 ? -10.504 -1.480 -1.927 1.00 97.19 88 GLU A N 1
ATOM 673 C CA . GLU A 1 88 ? -11.706 -1.229 -1.119 1.00 97.19 88 GLU A CA 1
ATOM 674 C C . GLU A 1 88 ? -11.446 -0.204 -0.011 1.00 97.19 88 GLU A C 1
ATOM 676 O O . GLU A 1 88 ? -12.184 0.769 0.117 1.00 97.19 88 GLU A O 1
ATOM 681 N N . LEU A 1 89 ? -10.347 -0.353 0.735 1.00 97.81 89 LEU A N 1
ATOM 682 C CA . LEU A 1 89 ? -9.948 0.590 1.781 1.00 97.81 89 LEU A CA 1
ATOM 683 C C . LEU A 1 89 ? -9.788 2.015 1.242 1.00 97.81 89 LEU A C 1
ATOM 685 O O . LEU A 1 89 ? -10.248 2.968 1.872 1.00 97.81 89 LEU A O 1
ATOM 689 N N . LEU A 1 90 ? -9.107 2.174 0.103 1.00 97.69 90 LEU A N 1
ATOM 690 C CA . LEU A 1 90 ? -8.870 3.488 -0.489 1.00 97.69 90 LEU A CA 1
ATOM 691 C C . LEU A 1 90 ? -10.166 4.127 -0.985 1.00 97.69 90 LEU A C 1
ATOM 693 O O . LEU A 1 90 ? -10.252 5.351 -0.949 1.00 97.69 90 LEU A O 1
ATOM 697 N N . ASP A 1 91 ? -11.148 3.343 -1.435 1.00 97.44 91 ASP A N 1
ATOM 698 C CA . ASP A 1 91 ? -12.472 3.858 -1.790 1.00 97.44 91 ASP A CA 1
ATOM 699 C C . ASP A 1 91 ? -13.296 4.213 -0.544 1.00 97.44 91 ASP A C 1
ATOM 701 O O . ASP A 1 91 ? -13.854 5.306 -0.468 1.00 97.44 91 ASP A O 1
ATOM 705 N N . TYR A 1 92 ? -13.301 3.339 0.465 1.00 98.00 92 TYR A N 1
ATOM 706 C CA . TYR A 1 92 ? -14.061 3.514 1.703 1.00 98.00 92 TYR A CA 1
ATOM 707 C C . TYR A 1 92 ? -13.569 4.709 2.533 1.00 98.00 92 TYR A C 1
ATOM 709 O O . TYR A 1 92 ? -14.361 5.418 3.148 1.00 98.00 92 TYR A O 1
ATOM 717 N N . ALA A 1 93 ? -12.257 4.962 2.539 1.00 97.56 93 ALA A N 1
ATOM 718 C CA . ALA A 1 93 ? -11.633 6.023 3.327 1.00 97.56 93 ALA A CA 1
ATOM 719 C C . ALA A 1 93 ? -11.435 7.350 2.564 1.00 97.56 93 ALA A C 1
ATOM 721 O O . ALA A 1 93 ? -10.907 8.301 3.146 1.00 97.56 93 ALA A O 1
ATOM 722 N N . LYS A 1 94 ? -11.811 7.437 1.277 1.00 96.44 94 LYS A N 1
ATOM 723 C CA . LYS A 1 94 ? -11.452 8.576 0.403 1.00 96.44 94 LYS A CA 1
ATOM 724 C C . LYS A 1 94 ? -11.992 9.927 0.867 1.00 96.44 94 LYS A C 1
ATOM 726 O O . LYS A 1 94 ? -11.321 10.928 0.646 1.00 96.44 94 LYS A O 1
ATOM 731 N N . ASP A 1 95 ? -13.163 9.952 1.499 1.00 95.69 95 ASP A N 1
ATOM 732 C CA . ASP A 1 95 ? -13.818 11.197 1.911 1.00 95.69 95 ASP A CA 1
ATOM 733 C C . ASP A 1 95 ? -13.351 11.626 3.314 1.00 95.69 95 ASP A C 1
ATOM 735 O O . ASP A 1 95 ? -12.916 12.761 3.508 1.00 95.69 95 ASP A O 1
ATOM 739 N N . ASP A 1 96 ? -13.339 10.695 4.275 1.00 96.62 96 ASP A N 1
ATOM 740 C CA . ASP A 1 96 ? -12.979 10.968 5.677 1.00 96.62 96 ASP A CA 1
ATOM 741 C C . ASP A 1 96 ? -11.462 11.115 5.907 1.00 96.62 96 ASP A C 1
ATOM 743 O O . ASP A 1 96 ? -11.024 11.795 6.838 1.00 96.62 96 ASP A O 1
ATOM 747 N N . HIS A 1 97 ? -10.640 10.471 5.071 1.00 97.56 97 HIS A N 1
ATOM 748 C CA . HIS A 1 97 ? -9.181 10.401 5.217 1.00 97.56 97 HIS A CA 1
ATOM 749 C C . HIS A 1 97 ? -8.446 10.703 3.901 1.00 97.56 97 HIS A C 1
ATOM 751 O O . HIS A 1 97 ? -7.383 10.140 3.619 1.00 97.56 97 HIS A O 1
ATOM 757 N N . ALA A 1 98 ? -8.994 11.630 3.109 1.00 97.56 98 ALA A N 1
ATOM 758 C CA . ALA A 1 98 ? -8.508 11.996 1.777 1.00 97.56 98 ALA A CA 1
ATOM 759 C C . ALA A 1 98 ? -6.989 12.233 1.713 1.00 97.56 98 ALA A C 1
ATOM 761 O O . ALA A 1 98 ? -6.310 11.720 0.827 1.00 97.56 98 ALA A O 1
ATOM 762 N N . SER A 1 99 ? -6.420 12.971 2.673 1.00 97.88 99 SER A N 1
ATOM 763 C CA . SER A 1 99 ? -4.983 13.278 2.690 1.00 97.88 99 SER A CA 1
ATOM 764 C C . SER A 1 99 ? -4.107 12.031 2.794 1.00 97.88 99 SER A C 1
ATOM 766 O O . SER A 1 99 ? -3.086 11.934 2.112 1.00 97.88 99 SER A O 1
ATOM 768 N N . SER A 1 100 ? -4.503 11.080 3.638 1.00 98.12 100 SER A N 1
ATOM 769 C CA . SER A 1 100 ? -3.748 9.854 3.906 1.00 98.12 100 SER A CA 1
ATOM 770 C C . SER A 1 100 ? -3.885 8.883 2.730 1.00 98.12 100 SER A C 1
ATOM 772 O O . SER A 1 100 ? -2.889 8.317 2.277 1.00 98.12 100 SER A O 1
ATOM 774 N N . VAL A 1 101 ? -5.092 8.786 2.162 1.00 98.31 101 VAL A N 1
ATOM 775 C CA . VAL A 1 101 ? -5.386 8.036 0.931 1.00 98.31 101 VAL A CA 1
ATOM 776 C C . VAL A 1 101 ? -4.556 8.555 -0.245 1.00 98.31 101 VAL A C 1
ATOM 778 O O . VAL A 1 101 ? -3.867 7.775 -0.902 1.00 98.31 101 VAL A O 1
ATOM 781 N N . GLU A 1 102 ? -4.550 9.865 -0.496 1.00 97.81 102 GLU A N 1
ATOM 782 C CA . GLU A 1 102 ? -3.813 10.449 -1.622 1.00 97.81 102 GLU A CA 1
ATOM 783 C C . GLU A 1 102 ? -2.291 10.378 -1.426 1.00 97.81 102 GLU A C 1
ATOM 785 O O . GLU A 1 102 ? -1.545 10.113 -2.375 1.00 97.81 102 GLU A O 1
ATOM 790 N N . ALA A 1 103 ? -1.805 10.537 -0.189 1.00 97.81 103 ALA A N 1
ATOM 791 C CA . ALA A 1 103 ? -0.395 10.329 0.124 1.00 97.81 103 ALA A CA 1
ATOM 792 C C . ALA A 1 103 ? 0.041 8.884 -0.164 1.00 97.81 103 ALA A C 1
ATOM 794 O O . ALA A 1 103 ? 1.067 8.688 -0.821 1.00 97.81 103 ALA A O 1
ATOM 795 N N . PHE A 1 104 ? -0.741 7.892 0.268 1.00 98.38 104 PHE A N 1
ATOM 796 C CA . PHE A 1 104 ? -0.475 6.480 -0.004 1.00 98.38 104 PHE A CA 1
ATOM 797 C C . PHE A 1 104 ? -0.530 6.162 -1.499 1.00 98.38 104 PHE A C 1
ATOM 799 O O . PHE A 1 104 ? 0.414 5.576 -2.039 1.00 98.38 104 PHE A O 1
ATOM 806 N N . LYS A 1 105 ? -1.581 6.616 -2.194 1.00 97.75 105 LYS A N 1
ATOM 807 C CA . LYS A 1 105 ? -1.740 6.422 -3.640 1.00 97.75 105 LYS A CA 1
ATOM 808 C C . LYS A 1 105 ? -0.515 6.895 -4.417 1.00 97.75 105 LYS A C 1
ATOM 810 O O . LYS A 1 105 ? 0.037 6.156 -5.232 1.00 97.75 105 LYS A O 1
ATOM 815 N N . ARG A 1 106 ? -0.074 8.124 -4.134 1.00 97.00 106 ARG A N 1
ATOM 816 C CA . ARG A 1 106 ? 1.029 8.775 -4.847 1.00 97.00 106 ARG A CA 1
ATOM 817 C C . ARG A 1 106 ? 2.397 8.203 -4.494 1.00 97.00 106 ARG A C 1
ATOM 819 O O . ARG A 1 106 ? 3.241 8.119 -5.376 1.00 97.00 106 ARG A O 1
ATOM 826 N N . LYS A 1 107 ? 2.648 7.888 -3.220 1.00 96.75 107 LYS A N 1
ATOM 827 C CA . LYS A 1 107 ? 3.995 7.525 -2.742 1.00 96.75 107 LYS A CA 1
ATOM 828 C C . LYS A 1 107 ? 4.272 6.025 -2.731 1.00 96.75 107 LYS A C 1
ATOM 830 O O . LYS A 1 107 ? 5.432 5.638 -2.756 1.00 96.75 107 LYS A O 1
ATOM 835 N N . ALA A 1 108 ? 3.238 5.193 -2.656 1.00 96.75 108 ALA A N 1
ATOM 836 C CA . ALA A 1 108 ? 3.406 3.763 -2.425 1.00 96.75 108 ALA A CA 1
ATOM 837 C C . ALA A 1 108 ? 2.649 2.902 -3.440 1.00 96.75 108 ALA A C 1
ATOM 839 O O . ALA A 1 108 ? 3.230 1.980 -4.001 1.00 96.75 108 ALA A O 1
ATOM 840 N N . TRP A 1 109 ? 1.379 3.215 -3.699 1.00 96.75 109 TRP A N 1
ATOM 841 C CA . TRP A 1 109 ? 0.485 2.373 -4.496 1.00 96.75 109 TRP A CA 1
ATOM 842 C C . TRP A 1 109 ? 0.778 2.422 -6.000 1.00 96.75 109 TRP A C 1
ATOM 844 O O . TRP A 1 109 ? 1.231 1.440 -6.586 1.00 96.75 109 TRP A O 1
ATOM 854 N N . PHE A 1 110 ? 0.556 3.575 -6.638 1.00 96.38 110 PHE A N 1
ATOM 855 C CA . PHE A 1 110 ? 0.695 3.702 -8.087 1.00 96.38 110 PHE A CA 1
ATOM 856 C C . PHE A 1 110 ? 2.139 3.551 -8.579 1.00 96.38 110 PHE A C 1
ATOM 858 O O . PHE A 1 110 ? 2.304 2.908 -9.616 1.00 96.38 110 PHE A O 1
ATOM 865 N N . PRO A 1 111 ? 3.181 4.065 -7.887 1.00 96.00 111 PRO A N 1
ATOM 866 C CA . PRO A 1 111 ? 4.565 3.804 -8.285 1.00 96.00 111 PRO A CA 1
ATOM 867 C C . PRO A 1 111 ? 4.869 2.307 -8.379 1.00 96.00 111 PRO A C 1
ATOM 869 O O . PRO A 1 111 ? 5.378 1.846 -9.400 1.00 96.00 111 PRO A O 1
ATOM 872 N N . TYR A 1 112 ? 4.456 1.526 -7.375 1.00 95.38 112 TYR A N 1
ATOM 873 C CA . TYR A 1 112 ? 4.693 0.083 -7.347 1.00 95.38 112 TYR A CA 1
ATOM 874 C C . TYR A 1 112 ? 3.982 -0.626 -8.503 1.00 95.38 112 TYR A C 1
ATOM 876 O O . TYR A 1 112 ? 4.587 -1.412 -9.231 1.00 95.38 112 TYR A O 1
ATOM 884 N N . MET A 1 113 ? 2.700 -0.315 -8.717 1.00 94.81 113 MET A N 1
ATOM 885 C CA . MET A 1 113 ? 1.902 -0.945 -9.773 1.00 94.81 113 MET A CA 1
ATOM 886 C C . MET A 1 113 ? 2.374 -0.585 -11.184 1.00 94.81 113 MET A C 1
ATOM 888 O O . MET A 1 113 ? 2.327 -1.433 -12.076 1.00 94.81 113 MET A O 1
ATOM 892 N N . LYS A 1 114 ? 2.848 0.652 -11.389 1.00 93.75 114 LYS A N 1
ATOM 893 C CA . LYS A 1 114 ? 3.462 1.085 -12.652 1.00 93.75 114 LYS A CA 1
ATOM 894 C C . LYS A 1 114 ? 4.774 0.349 -12.913 1.00 93.75 114 LYS A C 1
ATOM 896 O O . LYS A 1 114 ? 5.004 -0.085 -14.039 1.00 93.75 114 LYS A O 1
ATOM 901 N N . ALA A 1 115 ? 5.611 0.201 -11.888 1.00 93.38 115 ALA A N 1
ATOM 902 C CA . ALA A 1 115 ? 6.940 -0.387 -12.011 1.00 93.38 115 ALA A CA 1
ATOM 903 C C . ALA A 1 115 ? 6.924 -1.917 -12.194 1.00 93.38 115 ALA A C 1
ATOM 905 O O . ALA A 1 115 ? 7.744 -2.432 -12.953 1.00 93.38 115 ALA A O 1
ATOM 906 N N . TYR A 1 116 ? 5.982 -2.641 -11.572 1.00 91.31 116 TYR A N 1
ATOM 907 C CA . TYR A 1 116 ? 6.009 -4.113 -11.521 1.00 91.31 116 TYR A CA 1
ATOM 908 C C . TYR A 1 116 ? 6.027 -4.788 -12.901 1.00 91.31 116 TYR A C 1
ATOM 910 O O . TYR A 1 116 ? 6.929 -5.566 -13.202 1.00 91.31 116 TYR A O 1
ATOM 918 N N . ASN A 1 117 ? 5.054 -4.464 -13.758 1.00 89.31 117 ASN A N 1
ATOM 919 C CA . ASN A 1 117 ? 5.009 -4.923 -15.156 1.00 89.31 117 ASN A CA 1
ATOM 920 C C . ASN A 1 117 ? 5.529 -3.851 -16.135 1.00 89.31 117 ASN A C 1
ATOM 922 O O . ASN A 1 117 ? 5.350 -3.976 -17.347 1.00 89.31 117 ASN A O 1
ATOM 926 N N . GLY A 1 118 ? 6.123 -2.776 -15.611 1.00 88.19 118 GLY A N 1
ATOM 927 C CA . GLY A 1 118 ? 6.695 -1.691 -16.398 1.00 88.19 118 GLY A CA 1
ATOM 928 C C . GLY A 1 118 ? 8.015 -2.080 -17.059 1.00 88.19 118 GLY A C 1
ATOM 929 O O . GLY A 1 118 ? 8.600 -3.130 -16.785 1.00 88.19 118 GLY A O 1
ATOM 930 N N . THR A 1 119 ? 8.499 -1.214 -17.947 1.00 89.00 119 THR A N 1
ATOM 931 C CA . THR A 1 119 ? 9.856 -1.336 -18.489 1.00 89.00 119 THR A CA 1
ATOM 932 C C . THR A 1 119 ? 10.890 -0.876 -17.456 1.00 89.00 119 THR A C 1
ATOM 934 O O . THR A 1 119 ? 10.539 -0.292 -16.426 1.00 89.00 119 THR A O 1
ATOM 937 N N . ARG A 1 120 ? 12.179 -1.102 -17.732 1.00 90.12 120 ARG A N 1
ATOM 938 C CA . ARG A 1 120 ? 13.272 -0.620 -16.869 1.00 90.12 120 ARG A CA 1
ATOM 939 C C . ARG A 1 120 ? 13.250 0.898 -16.725 1.00 90.12 120 ARG A C 1
ATOM 941 O O . ARG A 1 120 ? 13.468 1.415 -15.636 1.00 90.12 120 ARG A O 1
ATOM 948 N N . GLU A 1 121 ? 12.898 1.608 -17.793 1.00 92.94 121 GLU A N 1
ATOM 949 C CA . GLU A 1 121 ? 12.756 3.063 -17.786 1.00 92.94 121 GLU A CA 1
ATOM 950 C C . GLU A 1 121 ? 11.672 3.507 -16.798 1.00 92.94 121 GLU A C 1
ATOM 952 O O . GLU A 1 121 ? 11.888 4.452 -16.043 1.00 92.94 121 GLU A O 1
ATOM 957 N N . VAL A 1 122 ? 10.539 2.792 -16.737 1.00 92.88 122 VAL A N 1
ATOM 958 C CA . VAL A 1 122 ? 9.484 3.069 -15.749 1.00 92.88 122 VAL A CA 1
ATOM 959 C C . VAL A 1 122 ? 9.976 2.782 -14.329 1.00 92.88 122 VAL A C 1
ATOM 961 O O . VAL A 1 122 ? 9.731 3.580 -13.433 1.00 92.88 122 VAL A O 1
ATOM 964 N N . GLN A 1 123 ? 10.705 1.688 -14.102 1.00 93.94 123 GLN A N 1
ATOM 965 C CA . GLN A 1 123 ? 11.254 1.372 -12.774 1.00 93.94 123 GLN A CA 1
ATOM 966 C C . GLN A 1 123 ? 12.210 2.466 -12.283 1.00 93.94 123 GLN A C 1
ATOM 968 O O . GLN A 1 123 ? 12.051 2.968 -11.171 1.00 93.94 123 GLN A O 1
ATOM 973 N N . VAL A 1 124 ? 13.136 2.906 -13.138 1.00 94.75 124 VAL A N 1
ATOM 974 C CA . VAL A 1 124 ? 14.068 3.997 -12.826 1.00 94.75 124 VAL A CA 1
ATOM 975 C C . VAL A 1 124 ? 13.328 5.320 -12.625 1.00 94.75 124 VAL A C 1
ATOM 977 O O . VAL A 1 124 ? 13.680 6.076 -11.725 1.00 94.75 124 VAL A O 1
ATOM 980 N N . GLN A 1 125 ? 12.280 5.598 -13.402 1.00 95.75 125 GLN A N 1
ATOM 981 C CA . GLN A 1 125 ? 11.470 6.803 -13.225 1.00 95.75 125 GLN A CA 1
ATOM 982 C C . GLN A 1 125 ? 10.741 6.825 -11.873 1.00 95.75 125 GLN A C 1
ATOM 984 O O . GLN A 1 125 ? 10.680 7.872 -11.232 1.00 95.75 125 GLN A O 1
ATOM 989 N N . GLU A 1 126 ? 10.175 5.696 -11.446 1.00 94.88 126 GLU A N 1
ATOM 990 C CA . GLU A 1 126 ? 9.382 5.620 -10.214 1.00 94.88 126 GLU A CA 1
ATOM 991 C C . GLU A 1 126 ? 10.244 5.457 -8.950 1.00 94.88 126 GLU A C 1
ATOM 993 O O . GLU A 1 126 ? 9.868 5.958 -7.892 1.00 94.88 126 GLU A O 1
ATOM 998 N N . TYR A 1 127 ? 11.393 4.778 -9.046 1.00 94.12 127 TYR A N 1
ATOM 999 C CA . TYR A 1 127 ? 12.201 4.376 -7.885 1.00 94.12 127 TYR A CA 1
ATOM 1000 C C . TYR A 1 127 ? 13.660 4.844 -7.913 1.00 94.12 127 TYR A C 1
ATOM 1002 O O . TYR A 1 127 ? 14.333 4.790 -6.885 1.00 94.12 127 TYR A O 1
ATOM 1010 N N . GLY A 1 128 ? 14.165 5.319 -9.053 1.00 93.44 128 GLY A N 1
ATOM 1011 C CA . GLY A 1 128 ? 15.569 5.707 -9.223 1.00 93.44 128 GLY A CA 1
ATOM 1012 C C . GLY A 1 128 ? 16.532 4.534 -9.431 1.00 93.44 128 GLY A C 1
ATOM 1013 O O . GLY A 1 128 ? 17.738 4.753 -9.519 1.00 93.44 128 GLY A O 1
ATOM 1014 N N . PHE A 1 129 ? 16.026 3.302 -9.519 1.00 91.25 129 PHE A N 1
ATOM 1015 C CA . PHE A 1 129 ? 16.809 2.089 -9.752 1.00 91.25 129 PHE A CA 1
ATOM 1016 C C . PHE A 1 129 ? 16.008 1.051 -10.547 1.00 91.25 129 PHE A C 1
ATOM 1018 O O . PHE A 1 129 ? 14.776 1.057 -10.542 1.00 91.25 129 PHE A O 1
ATOM 1025 N N . GLU A 1 130 ? 16.718 0.154 -11.230 1.00 90.19 130 GLU A N 1
ATOM 1026 C CA . GLU A 1 130 ? 16.113 -1.008 -11.884 1.00 90.19 130 GLU A CA 1
ATOM 1027 C C . GLU A 1 130 ? 15.761 -2.074 -10.847 1.00 90.19 130 GLU A C 1
ATOM 1029 O O . GLU A 1 130 ? 16.493 -2.287 -9.879 1.00 90.19 130 GLU A O 1
ATOM 1034 N N . TRP A 1 131 ? 14.638 -2.758 -11.047 1.00 86.75 131 TRP A N 1
ATOM 1035 C CA . TRP A 1 131 ? 14.238 -3.835 -10.153 1.00 86.75 131 TRP A CA 1
ATOM 1036 C C . TRP A 1 131 ? 14.986 -5.114 -10.513 1.00 86.75 131 TRP A C 1
ATOM 1038 O O . TRP A 1 131 ? 14.751 -5.714 -11.564 1.00 86.75 131 TRP A O 1
ATOM 1048 N N . ASP A 1 132 ? 15.861 -5.544 -9.608 1.00 78.25 132 ASP A N 1
ATOM 1049 C CA . ASP A 1 132 ? 16.478 -6.860 -9.678 1.00 78.25 132 ASP A CA 1
ATOM 1050 C C . ASP A 1 132 ? 15.511 -7.900 -9.107 1.00 78.25 132 ASP A C 1
ATOM 1052 O O . ASP A 1 132 ? 15.346 -8.056 -7.891 1.00 78.25 132 ASP A O 1
ATOM 1056 N N . PHE A 1 133 ? 14.802 -8.585 -10.001 1.00 71.31 133 PHE A N 1
ATOM 1057 C CA . PHE A 1 133 ? 14.026 -9.747 -9.610 1.00 71.31 133 PHE A CA 1
ATOM 105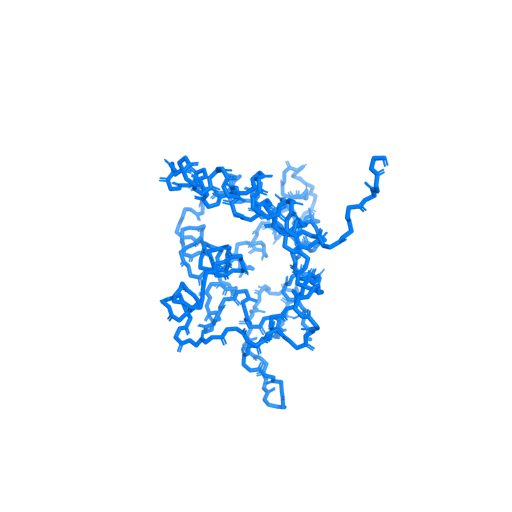8 C C . PHE A 1 133 ? 15.016 -10.869 -9.299 1.00 71.31 133 PHE A C 1
ATOM 1060 O O . PHE A 1 133 ? 15.592 -11.468 -10.199 1.00 71.31 133 PHE A O 1
ATOM 1067 N N . THR A 1 134 ? 15.159 -11.207 -8.019 1.00 61.31 134 THR A N 1
ATOM 1068 C CA . THR A 1 134 ? 16.022 -12.302 -7.528 1.00 61.31 134 THR A CA 1
ATOM 1069 C C . THR A 1 134 ? 15.566 -13.705 -7.962 1.00 61.31 134 THR A C 1
ATOM 1071 O O . THR A 1 134 ? 16.098 -14.714 -7.501 1.00 61.31 134 THR A O 1
ATOM 1074 N N . PHE A 1 135 ? 14.589 -13.786 -8.865 1.00 64.56 135 PHE A N 1
ATOM 1075 C CA . PHE A 1 135 ? 14.006 -15.009 -9.391 1.00 64.56 135 PHE A CA 1
ATOM 1076 C C . PHE A 1 135 ? 14.204 -15.070 -10.911 1.00 64.56 135 PHE A C 1
ATOM 1078 O O . PHE A 1 135 ? 14.360 -14.028 -11.551 1.00 64.56 135 PHE A O 1
ATOM 1085 N N . PRO A 1 136 ? 14.164 -16.272 -11.512 1.00 60.41 136 PRO A N 1
ATOM 1086 C CA . PRO A 1 136 ? 14.204 -16.432 -12.961 1.00 60.41 136 PRO A CA 1
ATOM 1087 C C . PRO A 1 136 ? 13.213 -15.485 -13.677 1.00 60.41 136 PRO A C 1
ATOM 1089 O O . PRO A 1 136 ? 12.136 -15.223 -13.134 1.00 60.41 136 PRO A O 1
ATOM 1092 N N . PRO A 1 137 ? 13.525 -14.955 -14.876 1.00 60.66 137 PRO A N 1
ATOM 1093 C CA . PRO A 1 137 ? 12.666 -13.990 -15.579 1.00 60.66 137 PRO A CA 1
ATOM 1094 C C . PRO A 1 137 ? 11.210 -14.459 -15.775 1.00 60.66 137 PRO A C 1
ATOM 1096 O O . PRO A 1 137 ? 10.273 -13.656 -15.771 1.00 60.66 137 PRO A O 1
ATOM 1099 N N . ASP A 1 138 ? 11.021 -15.768 -15.908 1.00 61.19 138 ASP A N 1
ATOM 1100 C CA . ASP A 1 138 ? 9.756 -16.496 -16.009 1.00 61.19 138 ASP A CA 1
ATOM 1101 C C . ASP A 1 138 ? 9.004 -16.644 -14.670 1.00 61.19 138 ASP A C 1
ATOM 1103 O O . ASP A 1 138 ? 7.789 -16.832 -14.660 1.00 61.19 138 ASP A O 1
ATOM 1107 N N . ALA A 1 139 ? 9.679 -16.455 -13.536 1.00 64.00 139 ALA A N 1
ATOM 1108 C CA . ALA A 1 139 ? 9.112 -16.482 -12.186 1.00 64.00 139 ALA A CA 1
ATOM 1109 C C . ALA A 1 139 ? 8.679 -15.091 -11.671 1.00 64.00 139 ALA A C 1
ATOM 1111 O O . ALA A 1 139 ? 8.452 -14.902 -10.479 1.00 64.00 139 ALA A O 1
ATOM 1112 N N . THR A 1 140 ? 8.497 -14.118 -12.568 1.00 72.06 140 THR A N 1
ATOM 1113 C CA . THR A 1 140 ? 7.971 -12.779 -12.232 1.00 72.06 140 THR A CA 1
ATOM 1114 C C . THR A 1 140 ? 6.441 -12.734 -12.098 1.00 72.06 140 THR A C 1
ATOM 1116 O O . THR A 1 140 ? 5.892 -11.757 -11.590 1.00 72.06 140 THR A O 1
ATOM 1119 N N . TRP A 1 141 ? 5.739 -13.793 -12.528 1.00 81.00 141 TRP A N 1
ATOM 1120 C CA . TRP A 1 141 ? 4.280 -13.965 -12.400 1.00 81.00 141 TRP A CA 1
ATOM 1121 C C . TRP A 1 141 ? 3.487 -12.787 -12.991 1.00 81.00 141 TRP A C 1
ATOM 1123 O O . TRP A 1 141 ? 2.506 -12.311 -12.414 1.00 81.00 141 TRP A O 1
ATOM 1133 N N . ARG A 1 142 ? 3.918 -12.298 -14.162 1.00 82.88 142 ARG A N 1
ATOM 1134 C CA . ARG A 1 142 ? 3.343 -11.110 -14.824 1.00 82.88 142 ARG A CA 1
ATOM 1135 C C . ARG A 1 142 ? 1.839 -11.214 -15.051 1.00 82.88 142 ARG A C 1
ATOM 1137 O O . ARG A 1 142 ? 1.131 -10.231 -14.844 1.00 82.88 142 ARG A O 1
ATOM 1144 N N . GLN A 1 143 ? 1.350 -12.400 -15.416 1.00 84.25 143 GLN A N 1
ATOM 1145 C CA . GLN A 1 143 ? -0.079 -12.670 -15.585 1.00 84.25 143 GLN A CA 1
ATOM 1146 C C . GLN A 1 143 ? -0.852 -12.470 -14.286 1.00 84.25 143 GLN A C 1
ATOM 1148 O O . GLN A 1 143 ? -1.865 -11.774 -14.290 1.00 84.25 143 GLN A O 1
ATOM 1153 N N . SER A 1 144 ? -0.359 -13.006 -13.170 1.00 85.12 144 SER A N 1
ATOM 1154 C CA . SER A 1 144 ? -0.984 -12.821 -11.857 1.00 85.12 144 SER A CA 1
ATOM 1155 C C . SER A 1 144 ? -0.973 -11.352 -11.420 1.00 85.12 144 SER A C 1
ATOM 1157 O O . SER A 1 144 ? -1.897 -10.901 -10.758 1.00 85.12 144 SER A O 1
ATOM 1159 N N . HIS A 1 145 ? 0.016 -10.576 -11.868 1.00 89.06 145 HIS A N 1
ATOM 1160 C CA . HIS A 1 145 ? 0.117 -9.138 -11.599 1.00 89.06 145 HIS A CA 1
ATOM 1161 C C . HIS A 1 145 ? -0.547 -8.257 -12.672 1.00 89.06 145 HIS A C 1
ATOM 1163 O O . HIS A 1 145 ? -0.445 -7.030 -12.615 1.00 89.06 145 HIS A O 1
ATOM 1169 N N . SER A 1 146 ? -1.254 -8.838 -13.650 1.00 90.00 146 SER A N 1
ATOM 1170 C CA . SER A 1 146 ? -1.977 -8.069 -14.677 1.00 90.00 146 SER A CA 1
ATOM 1171 C C . SER A 1 146 ? -3.040 -7.143 -14.078 1.00 90.00 146 SER A C 1
ATOM 1173 O O . SER A 1 146 ? -3.224 -6.031 -14.576 1.00 90.00 146 SER A O 1
ATOM 1175 N N . THR A 1 147 ? -3.654 -7.539 -12.959 1.00 90.38 147 THR A N 1
ATOM 1176 C CA . THR A 1 147 ? -4.592 -6.715 -12.184 1.00 90.38 147 THR A CA 1
ATOM 1177 C C . THR A 1 147 ? -3.965 -5.391 -11.746 1.00 90.38 147 THR A C 1
ATOM 1179 O O . THR A 1 147 ? -4.616 -4.354 -11.834 1.00 90.38 147 THR A O 1
ATOM 1182 N N . LEU A 1 148 ? -2.680 -5.376 -11.370 1.00 92.75 148 LEU A N 1
ATOM 1183 C CA . LEU A 1 148 ? -1.981 -4.138 -10.999 1.00 92.75 148 LEU A CA 1
ATOM 1184 C C . LEU A 1 148 ? -1.905 -3.169 -12.183 1.00 92.75 148 LEU A C 1
ATOM 1186 O O . LEU A 1 148 ? -2.158 -1.972 -12.051 1.00 92.75 148 LEU A O 1
ATOM 1190 N N . THR A 1 149 ? -1.608 -3.703 -13.368 1.00 92.25 149 THR A N 1
ATOM 1191 C CA . THR A 1 149 ? -1.598 -2.930 -14.615 1.00 92.25 149 THR A CA 1
ATOM 1192 C C . THR A 1 149 ? -2.993 -2.408 -14.956 1.00 92.25 149 THR A C 1
ATOM 1194 O O . THR A 1 149 ? -3.119 -1.267 -15.396 1.00 92.25 149 THR A O 1
ATOM 1197 N N . ALA A 1 150 ? -4.042 -3.199 -14.714 1.00 92.38 150 ALA A N 1
ATOM 1198 C CA . ALA A 1 150 ? -5.426 -2.783 -14.926 1.00 92.38 150 ALA A CA 1
ATOM 1199 C C . ALA A 1 150 ? -5.855 -1.653 -13.970 1.00 92.38 150 ALA A C 1
ATOM 1201 O O . ALA A 1 150 ? -6.493 -0.699 -14.415 1.00 92.38 150 ALA A O 1
ATOM 1202 N N . ILE A 1 151 ? -5.455 -1.706 -12.693 1.00 92.75 151 ILE A N 1
ATOM 1203 C CA . ILE A 1 151 ? -5.716 -0.637 -11.712 1.00 92.75 151 ILE A CA 1
ATOM 1204 C C . ILE A 1 151 ? -5.088 0.684 -12.177 1.00 92.75 151 ILE A C 1
ATOM 1206 O O . ILE A 1 151 ? -5.754 1.720 -12.193 1.00 92.75 151 ILE A O 1
ATOM 1210 N N . VAL A 1 152 ? -3.827 0.652 -12.619 1.00 94.31 152 VAL A N 1
ATOM 1211 C CA . VAL A 1 152 ? -3.149 1.838 -13.173 1.00 94.31 152 VAL A CA 1
ATOM 1212 C C . VAL A 1 152 ? -3.847 2.329 -14.441 1.00 94.31 152 VAL A C 1
ATOM 1214 O O . VAL A 1 152 ? -4.077 3.527 -14.586 1.00 94.31 152 VAL A O 1
ATOM 1217 N N . ALA A 1 153 ? -4.224 1.422 -15.346 1.00 94.38 153 ALA A N 1
ATOM 1218 C CA . ALA A 1 153 ? -4.927 1.776 -16.576 1.00 94.38 153 ALA A CA 1
ATOM 1219 C C . ALA A 1 153 ? -6.252 2.499 -16.297 1.00 94.38 153 ALA A C 1
ATOM 1221 O O . ALA A 1 153 ? -6.547 3.503 -16.946 1.00 94.38 153 ALA A O 1
ATOM 1222 N N . ALA A 1 154 ? -7.024 2.026 -15.314 1.00 93.19 154 ALA A N 1
ATOM 1223 C CA . ALA A 1 154 ? -8.272 2.653 -14.895 1.00 93.19 154 ALA A CA 1
ATOM 1224 C C . ALA A 1 154 ? -8.037 4.052 -14.302 1.00 93.19 154 ALA A C 1
ATOM 1226 O O . ALA A 1 154 ? -8.734 4.997 -14.671 1.00 93.19 154 ALA A O 1
ATOM 1227 N N . GLN A 1 155 ? -7.020 4.202 -13.446 1.00 92.25 155 GLN A N 1
ATOM 1228 C CA . GLN A 1 155 ? -6.648 5.491 -12.857 1.00 92.25 155 GLN A CA 1
ATOM 1229 C C . GLN A 1 155 ? -6.222 6.515 -13.921 1.00 92.25 155 GLN A C 1
ATOM 1231 O O . GLN A 1 155 ? -6.648 7.668 -13.884 1.00 92.25 155 GLN A O 1
ATOM 1236 N N . GLU A 1 156 ? -5.372 6.105 -14.863 1.00 93.12 156 GLU A N 1
ATOM 1237 C CA . GLU A 1 156 ? -4.832 6.973 -15.919 1.00 93.12 156 GLU A CA 1
ATOM 1238 C C . GLU A 1 156 ? -5.795 7.141 -17.105 1.00 93.12 156 GLU A C 1
ATOM 1240 O O . GLU A 1 156 ? -5.521 7.929 -18.008 1.00 93.12 156 GLU A O 1
ATOM 1245 N N . LYS A 1 157 ? -6.915 6.402 -17.124 1.00 94.19 157 LYS A N 1
ATOM 1246 C CA . LYS A 1 157 ? -7.822 6.276 -18.278 1.00 94.19 157 LYS A CA 1
ATOM 1247 C C . LYS A 1 157 ? -7.072 5.878 -19.561 1.00 94.19 157 LYS A C 1
ATOM 1249 O O . LYS A 1 157 ? -7.368 6.373 -20.647 1.00 94.19 157 LYS A O 1
ATOM 1254 N N . SER A 1 158 ? -6.089 4.983 -19.432 1.00 93.06 158 SER A N 1
ATOM 1255 C CA . SER A 1 158 ? -5.213 4.548 -20.524 1.00 93.06 158 SER A CA 1
ATOM 1256 C C . SER A 1 158 ? -5.711 3.252 -21.164 1.00 93.06 158 SER A C 1
ATOM 1258 O O . SER A 1 158 ? -5.574 2.163 -20.602 1.00 93.06 158 SER A O 1
ATOM 1260 N N . GLU A 1 159 ? -6.250 3.355 -22.380 1.00 90.44 159 GLU A N 1
ATOM 1261 C CA . GLU A 1 159 ? -6.664 2.187 -23.168 1.00 90.44 159 GLU A CA 1
ATOM 1262 C C . GLU A 1 159 ? -5.469 1.284 -23.521 1.00 90.44 159 GLU A C 1
ATOM 1264 O O . GLU A 1 159 ? -5.583 0.058 -23.505 1.00 90.44 159 GLU A O 1
ATOM 1269 N N . GLU A 1 160 ? -4.304 1.877 -23.792 1.00 90.06 160 GLU A N 1
ATOM 1270 C CA . GLU A 1 160 ? -3.069 1.151 -24.101 1.00 90.06 160 GLU A CA 1
ATOM 1271 C C . GLU A 1 160 ? -2.644 0.248 -22.937 1.00 90.06 160 GLU A C 1
ATOM 1273 O O . GLU A 1 160 ? -2.441 -0.957 -23.124 1.00 90.06 160 GLU A O 1
ATOM 1278 N N . ARG A 1 161 ? -2.585 0.793 -21.712 1.00 86.88 161 ARG A N 1
ATOM 1279 C CA . ARG A 1 161 ? -2.280 -0.009 -20.517 1.00 86.88 161 ARG A CA 1
ATOM 1280 C C . ARG A 1 161 ? -3.367 -1.045 -20.239 1.00 86.88 161 ARG A C 1
ATOM 1282 O O . ARG A 1 161 ? -3.043 -2.156 -19.825 1.00 86.88 161 ARG A O 1
ATOM 1289 N N . GLY A 1 162 ? -4.631 -0.721 -20.519 1.00 86.31 162 GLY A N 1
ATOM 1290 C CA . GLY A 1 162 ? -5.741 -1.670 -20.425 1.00 86.31 162 GLY A CA 1
ATOM 1291 C C . GLY A 1 162 ? -5.544 -2.883 -21.340 1.00 86.31 162 GLY A C 1
ATOM 1292 O O . GLY A 1 162 ? -5.655 -4.026 -20.897 1.00 86.31 162 GLY A O 1
ATOM 1293 N N . LYS A 1 163 ? -5.148 -2.657 -22.599 1.00 87.31 163 LYS A N 1
ATOM 1294 C CA . LYS A 1 163 ? -4.802 -3.735 -23.542 1.00 87.31 163 LYS A CA 1
ATOM 1295 C C . LYS A 1 163 ? -3.583 -4.530 -23.075 1.00 87.31 163 LYS A C 1
ATOM 1297 O O . LYS A 1 163 ? -3.594 -5.755 -23.172 1.00 87.31 163 LYS A O 1
ATOM 1302 N N . ALA A 1 164 ? -2.557 -3.868 -22.539 1.00 82.38 164 ALA A N 1
ATOM 1303 C CA . ALA A 1 164 ? -1.372 -4.545 -22.015 1.00 82.38 164 ALA A CA 1
ATOM 1304 C C . ALA A 1 164 ? -1.687 -5.466 -20.822 1.00 82.38 164 ALA A C 1
ATOM 1306 O O . ALA A 1 164 ? -1.141 -6.570 -20.756 1.00 82.38 164 ALA A O 1
ATOM 1307 N N . ALA A 1 165 ? -2.598 -5.060 -19.931 1.00 81.19 165 ALA A N 1
ATOM 1308 C CA . ALA A 1 165 ? -3.057 -5.896 -18.823 1.00 81.19 165 ALA A CA 1
ATOM 1309 C C . ALA A 1 165 ? -3.697 -7.206 -19.320 1.00 81.19 165 ALA A C 1
ATOM 1311 O O . ALA A 1 165 ? -3.381 -8.275 -18.803 1.00 81.19 165 ALA A O 1
ATOM 1312 N N . ILE A 1 166 ? -4.535 -7.134 -20.358 1.00 72.50 166 ILE A N 1
ATOM 1313 C CA . ILE A 1 166 ? -5.274 -8.291 -20.890 1.00 72.50 166 ILE A CA 1
ATOM 1314 C C . ILE A 1 166 ? -4.396 -9.180 -21.773 1.00 72.50 166 ILE A C 1
ATOM 1316 O O . ILE A 1 166 ? -4.446 -10.397 -21.659 1.00 72.50 166 ILE A O 1
ATOM 1320 N N . TRP A 1 167 ? -3.611 -8.598 -22.679 1.00 64.69 167 TRP A N 1
ATOM 1321 C CA . TRP A 1 167 ? -2.993 -9.359 -23.768 1.00 64.69 167 TRP A CA 1
ATOM 1322 C C . TRP A 1 167 ? -1.512 -9.628 -23.544 1.00 64.69 167 TRP A C 1
ATOM 1324 O O . TRP A 1 167 ? -1.063 -10.756 -23.724 1.00 64.69 167 TRP A O 1
ATOM 1334 N N . HIS A 1 168 ? -0.742 -8.623 -23.125 1.00 65.25 168 HIS A N 1
ATOM 1335 C CA . HIS A 1 168 ? 0.705 -8.774 -22.977 1.00 65.25 168 HIS A CA 1
ATOM 1336 C C . HIS A 1 168 ? 1.052 -9.495 -21.680 1.00 65.25 168 HIS A C 1
ATOM 1338 O O . HIS A 1 168 ? 1.783 -10.478 -21.706 1.00 65.25 168 HIS A O 1
ATOM 1344 N N . ASN A 1 169 ? 0.475 -9.099 -20.549 1.00 62.69 169 ASN A N 1
ATOM 1345 C CA . ASN A 1 169 ? 0.790 -9.756 -19.281 1.00 62.69 169 ASN A CA 1
ATOM 1346 C C . ASN A 1 169 ? 0.207 -11.173 -19.193 1.00 62.69 169 ASN A C 1
ATOM 1348 O O . ASN A 1 169 ? 0.806 -12.029 -18.551 1.00 62.69 169 ASN A O 1
ATOM 1352 N N . HIS A 1 170 ? -0.915 -11.439 -19.867 1.00 57.78 170 HIS A N 1
ATOM 1353 C CA . HIS A 1 170 ? -1.569 -12.747 -19.848 1.00 57.78 170 HIS A CA 1
ATOM 1354 C C . HIS A 1 170 ? -0.934 -13.752 -20.823 1.00 57.78 170 HIS A C 1
ATOM 1356 O O . HIS A 1 170 ? -0.750 -14.910 -20.460 1.00 57.78 170 HIS A O 1
ATOM 1362 N N . ASN A 1 171 ? -0.540 -13.322 -22.032 1.00 55.03 171 ASN A N 1
ATOM 1363 C CA . ASN A 1 171 ? -0.019 -14.234 -23.063 1.00 55.03 171 ASN A CA 1
ATOM 1364 C C . ASN A 1 171 ? 1.506 -14.392 -23.074 1.00 55.03 171 ASN A C 1
ATOM 1366 O O . ASN A 1 171 ? 2.006 -15.243 -23.809 1.00 55.03 171 ASN A O 1
ATOM 1370 N N . SER A 1 172 ? 2.242 -13.593 -22.294 1.00 54.75 172 SER A N 1
ATOM 1371 C CA . SER A 1 172 ? 3.706 -13.713 -22.166 1.00 54.75 172 SER A CA 1
ATOM 1372 C C . SER A 1 172 ? 4.143 -14.771 -21.146 1.00 54.75 172 SER A C 1
ATOM 1374 O O . SER A 1 172 ? 5.341 -14.987 -20.977 1.00 54.75 172 SER A O 1
ATOM 1376 N N . SER A 1 173 ? 3.202 -15.412 -20.441 1.00 51.06 173 SER A N 1
ATOM 1377 C CA . SER A 1 173 ? 3.497 -16.507 -19.512 1.00 51.06 173 SER A CA 1
ATOM 1378 C C . SER A 1 173 ? 3.890 -17.776 -20.285 1.00 51.06 173 SER A C 1
ATOM 1380 O O . SER A 1 173 ? 3.133 -18.204 -21.158 1.00 51.06 173 SER A O 1
ATOM 1382 N N . PRO A 1 174 ? 5.022 -18.430 -19.961 1.00 47.97 174 PRO A N 1
ATOM 1383 C CA . PRO A 1 174 ? 5.492 -19.612 -20.691 1.00 47.97 174 PRO A CA 1
ATOM 1384 C C . PRO A 1 174 ? 4.595 -20.853 -20.532 1.00 47.97 174 PRO A C 1
ATOM 1386 O O . PRO A 1 174 ? 4.689 -21.778 -21.334 1.00 47.97 174 PRO A O 1
ATOM 1389 N N . ASN A 1 175 ? 3.673 -20.867 -19.565 1.00 45.94 175 ASN A N 1
ATOM 1390 C CA . ASN A 1 175 ? 2.684 -21.935 -19.404 1.00 45.94 175 ASN A CA 1
ATOM 1391 C C . ASN A 1 175 ? 1.439 -21.685 -20.264 1.00 45.94 175 ASN A C 1
ATOM 1393 O O . ASN A 1 175 ? 0.350 -21.432 -19.749 1.00 45.94 175 ASN A O 1
ATOM 1397 N N . LYS A 1 176 ? 1.586 -21.798 -21.586 1.00 46.81 176 LYS A N 1
ATOM 1398 C CA . LYS A 1 176 ? 0.437 -22.133 -22.430 1.00 46.81 176 LYS A CA 1
ATOM 1399 C C . LYS A 1 176 ? 0.193 -23.632 -22.301 1.00 46.81 176 LYS A C 1
ATOM 1401 O O . LYS A 1 176 ? 0.999 -24.435 -22.762 1.00 46.81 176 LYS A O 1
ATOM 1406 N N . ILE A 1 177 ? -0.912 -24.003 -21.657 1.00 44.03 177 ILE A N 1
ATOM 1407 C CA . ILE A 1 177 ? -1.506 -25.322 -21.874 1.00 44.03 177 ILE A CA 1
ATOM 1408 C C . ILE A 1 177 ? -1.845 -25.351 -23.366 1.00 44.03 177 ILE A C 1
ATOM 1410 O O . ILE A 1 177 ? -2.539 -24.454 -23.846 1.00 44.03 177 ILE A O 1
ATOM 1414 N N . GLY A 1 178 ? -1.230 -26.285 -24.090 1.00 40.91 178 GLY A N 1
ATOM 1415 C CA . GLY A 1 178 ? -1.406 -26.434 -25.529 1.00 40.91 178 GLY A CA 1
ATOM 1416 C C . GLY A 1 178 ? -2.879 -26.555 -25.907 1.00 40.91 178 GLY A C 1
ATOM 1417 O O . GLY A 1 178 ? -3.671 -27.128 -25.156 1.00 40.91 178 GLY A O 1
ATOM 1418 N N . GLU A 1 179 ? -3.209 -25.984 -27.064 1.00 36.84 179 GLU A N 1
ATOM 1419 C CA . GLU A 1 179 ? -4.358 -26.425 -27.860 1.00 36.84 179 GLU A CA 1
ATOM 1420 C C . GLU A 1 179 ? -4.206 -27.902 -28.249 1.00 36.84 179 GLU A C 1
ATOM 1422 O O . GLU A 1 179 ? -3.052 -28.338 -28.489 1.00 36.84 179 GLU A O 1
#

Secondary structure (DSSP, 8-state):
-EEHHHHHHHHHHHHHHHHHHT-TTHHHHHHHHHHHHHHHHHSTTGGGG-EEEE-TTT--EEPPPTTS-S----TTTTSSSHHHHHHHHHHHTTTTTHHHHHHHIIIIIHHHHHHHTS-HHHHHHHHSS----SS-GGGG-TTTTHHHHHHHHHHHT-HHHHHIIIIIHHHTSS-----